Protein AF-A0A2V7UEL7-F1 (afdb_monomer_lite)

Secondary structure (DSSP, 8-state):
-PPPPPPPP--------S-TTPPPPPPPS--HHHH--EEETTEEESSTT--S-SB-STTHHHHHT-HHHHHHHHHHHTT---GGGGS-TT-HHHHHHHHTT-S-HHHHHHHHHHHHHHHHHHHTTTHHHHHHHHHHHHHHHHHTT--

Sequence (147 aa):
PVAPEPRPAAEEAAPAAERADAPPARLPLCTEPWSSLYVLRRGTLPCCYGGSALAPMEGFQEAWNSPRMQELRSELRDGRFHSYCFDSPDCPLVRKAEESGTLSASQKMLLHARRLLARGRRSGFGWPGRAWRRSKALVRSVHARWA

Foldseek 3Di:
DDDDDDDDDDDDDDDPDPPPPDDPQDDFLDCQLVPDWDQDCQEIASHPQFAHHQGHNVCRVCSSPPPVSVVQVVQRSVVHHDLRCLLGLPNVSLVVCVVVVVHDPVSVVSNVVNVVVVVCVVCVVPPVVVVVVVVVVVVVVVVVVVD

Structure (mmCIF, N/CA/C/O backbone):
data_AF-A0A2V7UEL7-F1
#
_entry.id   AF-A0A2V7UEL7-F1
#
loop_
_atom_site.group_PDB
_atom_site.id
_atom_site.type_symbol
_atom_site.label_atom_id
_atom_site.label_alt_id
_atom_site.label_comp_id
_atom_site.label_asym_id
_atom_site.label_entity_id
_atom_site.label_seq_id
_atom_site.pdbx_PDB_ins_code
_atom_site.Cartn_x
_atom_site.Cartn_y
_atom_site.Cartn_z
_atom_site.occupancy
_atom_site.B_iso_or_equiv
_atom_site.auth_seq_id
_atom_site.au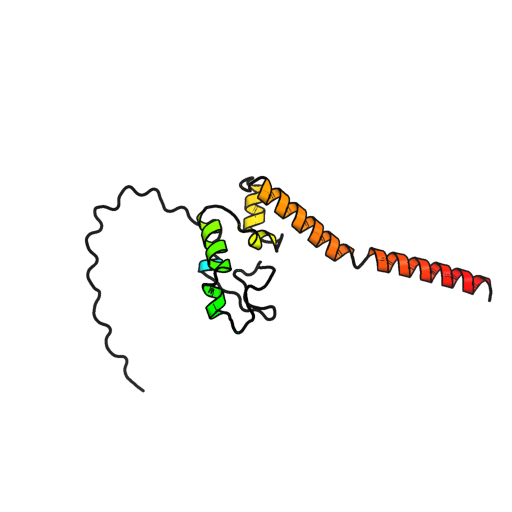th_comp_id
_atom_site.auth_asym_id
_atom_site.auth_atom_id
_atom_site.pdbx_PDB_model_num
ATOM 1 N N . PRO A 1 1 ? -46.057 -10.751 -2.319 1.00 51.09 1 PRO A N 1
ATOM 2 C CA . PRO A 1 1 ? -45.251 -11.131 -3.502 1.00 51.09 1 PRO A CA 1
ATOM 3 C C . PRO A 1 1 ? -45.540 -10.186 -4.676 1.00 51.09 1 PRO A C 1
ATOM 5 O O . PRO A 1 1 ? -46.570 -10.308 -5.328 1.00 51.09 1 PRO A O 1
ATOM 8 N N . VAL A 1 2 ? -44.676 -9.189 -4.869 1.00 50.97 2 VAL A N 1
ATOM 9 C CA . VAL A 1 2 ? -44.781 -8.228 -5.976 1.00 50.97 2 VAL A CA 1
ATOM 10 C C . VAL A 1 2 ? -44.012 -8.808 -7.163 1.00 50.97 2 VAL A C 1
ATOM 12 O O . VAL A 1 2 ? -42.855 -9.198 -7.007 1.00 50.97 2 VAL A O 1
ATOM 15 N N . ALA A 1 3 ? -44.675 -8.937 -8.312 1.00 55.41 3 ALA A N 1
ATOM 16 C CA . ALA A 1 3 ? -44.057 -9.397 -9.551 1.00 55.41 3 ALA A CA 1
ATOM 17 C C . ALA A 1 3 ? -43.014 -8.369 -10.035 1.00 55.41 3 ALA A C 1
ATOM 19 O O . ALA A 1 3 ? -43.275 -7.170 -9.934 1.00 55.41 3 ALA A O 1
ATOM 20 N N . PRO A 1 4 ? -41.845 -8.791 -10.546 1.00 65.88 4 PRO A N 1
ATOM 21 C CA . PRO A 1 4 ? -40.881 -7.856 -11.110 1.00 65.88 4 PRO A CA 1
ATOM 22 C C . PRO A 1 4 ? -41.388 -7.298 -12.447 1.00 65.88 4 PRO A C 1
ATOM 24 O O . PRO A 1 4 ? -41.791 -8.052 -13.333 1.00 65.88 4 PRO A O 1
ATOM 27 N N . GLU A 1 5 ? -41.353 -5.972 -12.583 1.00 61.00 5 GLU A N 1
ATOM 28 C CA . GLU A 1 5 ? -41.669 -5.258 -13.822 1.00 61.00 5 GLU A CA 1
ATOM 29 C C . GLU A 1 5 ? -40.634 -5.555 -14.928 1.00 61.00 5 GLU A C 1
ATOM 31 O O . GLU A 1 5 ? -39.445 -5.746 -14.634 1.00 61.00 5 GLU A O 1
ATOM 36 N N . PRO A 1 6 ? -41.049 -5.602 -16.209 1.00 59.72 6 PRO A N 1
ATOM 37 C CA . PRO A 1 6 ? -40.148 -5.890 -17.316 1.00 59.72 6 PRO A CA 1
ATOM 38 C C . PRO A 1 6 ? -39.180 -4.723 -17.550 1.00 59.72 6 PRO A C 1
ATOM 40 O O . PRO A 1 6 ? -39.580 -3.583 -17.775 1.00 59.72 6 PRO A O 1
ATOM 43 N N . ARG A 1 7 ? -37.878 -5.027 -17.525 1.00 57.75 7 ARG A N 1
ATOM 44 C CA . ARG A 1 7 ? -36.812 -4.092 -17.909 1.00 57.75 7 ARG A CA 1
ATOM 45 C C . ARG A 1 7 ? -36.918 -3.780 -19.410 1.00 57.75 7 ARG A C 1
ATOM 47 O O . ARG A 1 7 ? -37.032 -4.732 -20.185 1.00 57.75 7 ARG A O 1
ATOM 54 N N . PRO A 1 8 ? -36.855 -2.505 -19.838 1.00 48.66 8 PRO A N 1
ATOM 55 C CA . PRO A 1 8 ? -36.871 -2.173 -21.255 1.00 48.66 8 PRO A CA 1
ATOM 56 C C . PRO A 1 8 ? -35.632 -2.743 -21.954 1.00 48.66 8 PRO A C 1
ATOM 58 O O . PRO A 1 8 ? -34.541 -2.819 -21.380 1.00 48.66 8 PRO A O 1
ATOM 61 N N . ALA A 1 9 ? -35.870 -3.207 -23.178 1.00 43.22 9 ALA A N 1
ATOM 62 C CA . ALA A 1 9 ? -34.919 -3.880 -24.041 1.00 43.22 9 ALA A CA 1
ATOM 63 C C . ALA A 1 9 ? -33.685 -3.016 -24.334 1.00 43.22 9 ALA A C 1
ATOM 65 O O . ALA A 1 9 ? -33.750 -1.791 -24.360 1.00 43.22 9 ALA A O 1
ATOM 66 N N . ALA A 1 10 ? -32.574 -3.720 -24.541 1.00 46.88 10 ALA A N 1
ATOM 67 C CA . ALA A 1 10 ? -31.256 -3.208 -24.866 1.00 46.88 10 ALA A CA 1
ATOM 68 C C . ALA A 1 10 ? -31.289 -2.083 -25.910 1.00 46.88 10 ALA A C 1
ATOM 70 O O . ALA A 1 10 ? -31.746 -2.280 -27.033 1.00 46.88 10 ALA A O 1
ATOM 71 N N . GLU A 1 11 ? -30.744 -0.934 -25.526 1.00 46.41 11 GLU A N 1
ATOM 72 C CA . GLU A 1 11 ? -30.410 0.148 -26.440 1.00 46.41 11 GLU A CA 1
ATOM 73 C C . GLU A 1 11 ? -29.207 -0.285 -27.293 1.00 46.41 11 GLU A C 1
ATOM 75 O O . GLU A 1 11 ? -28.178 -0.734 -26.776 1.00 46.41 11 GLU A O 1
ATOM 80 N N . GLU A 1 12 ? -29.395 -0.233 -28.610 1.00 45.22 12 GLU A N 1
ATOM 81 C CA . GLU A 1 12 ? -28.473 -0.674 -29.653 1.00 45.22 12 GLU A CA 1
ATOM 82 C C . GLU A 1 12 ? -27.079 -0.047 -29.524 1.00 45.22 12 GLU A C 1
ATOM 84 O O . GLU A 1 12 ? -26.891 1.170 -29.562 1.00 45.22 12 GLU A O 1
ATOM 89 N N . ALA A 1 13 ? -26.064 -0.906 -29.429 1.00 48.12 13 ALA A N 1
ATOM 90 C CA . ALA A 1 13 ? -24.671 -0.501 -29.512 1.00 48.12 13 ALA A CA 1
ATOM 91 C C . ALA A 1 13 ? -24.323 -0.078 -30.952 1.00 48.12 13 ALA A C 1
ATOM 93 O O . ALA A 1 13 ? -24.289 -0.898 -31.869 1.00 48.12 13 ALA A O 1
ATOM 94 N N . ALA A 1 14 ? -24.021 1.210 -31.124 1.00 43.81 14 ALA A N 1
ATOM 95 C CA . ALA A 1 14 ? -23.431 1.802 -32.325 1.00 43.81 14 ALA A CA 1
ATOM 96 C C . ALA A 1 14 ? -22.134 1.072 -32.778 1.00 43.81 14 ALA A C 1
ATOM 98 O O . ALA A 1 14 ? -21.430 0.482 -31.948 1.00 43.81 14 ALA A O 1
ATOM 99 N N . PRO A 1 15 ? -21.789 1.098 -34.085 1.00 47.19 15 PRO A N 1
ATOM 100 C CA . PRO A 1 15 ? -20.952 0.081 -34.719 1.00 47.19 15 PRO A CA 1
ATOM 101 C C . PRO A 1 15 ? -19.489 0.093 -34.254 1.00 47.19 15 PRO A C 1
ATOM 103 O O . PRO A 1 15 ? -18.838 1.127 -34.115 1.00 47.19 15 PRO A O 1
ATOM 106 N N . ALA A 1 16 ? -18.959 -1.113 -34.055 1.00 51.78 16 ALA A N 1
ATOM 107 C CA . ALA A 1 16 ? -17.647 -1.428 -33.493 1.00 51.78 16 ALA A CA 1
ATOM 108 C C . ALA A 1 16 ? -16.446 -1.242 -34.453 1.00 51.78 16 ALA A C 1
ATOM 110 O O . ALA A 1 16 ? -15.392 -1.829 -34.222 1.00 51.78 16 ALA A O 1
ATOM 111 N N . ALA A 1 17 ? -16.573 -0.456 -35.524 1.00 47.84 17 ALA A N 1
ATOM 112 C CA . ALA A 1 17 ? -15.624 -0.499 -36.643 1.00 47.84 17 ALA A CA 1
ATOM 113 C C . ALA A 1 17 ? -14.431 0.482 -36.565 1.00 47.84 17 ALA A C 1
ATOM 115 O O . ALA A 1 17 ? -13.529 0.375 -37.386 1.00 47.84 17 ALA A O 1
ATOM 116 N N . GLU A 1 18 ? -14.359 1.385 -35.578 1.00 45.94 18 GLU A N 1
ATOM 117 C CA . GLU A 1 18 ? -13.351 2.471 -35.572 1.00 45.94 18 GLU A CA 1
ATOM 118 C C . GLU A 1 18 ? -12.530 2.582 -34.269 1.00 45.94 18 GLU A C 1
ATOM 120 O O . GLU A 1 18 ? -12.049 3.648 -33.902 1.00 45.94 18 GLU A O 1
ATOM 125 N N . ARG A 1 19 ? -12.363 1.479 -33.522 1.00 54.72 19 ARG A N 1
ATOM 126 C CA . ARG A 1 19 ? -11.524 1.436 -32.295 1.00 54.72 19 ARG A CA 1
ATOM 127 C C . ARG A 1 19 ? -10.209 0.667 -32.464 1.00 54.72 19 ARG A C 1
ATOM 129 O O . ARG A 1 19 ? -9.585 0.283 -31.476 1.00 54.72 19 ARG A O 1
ATOM 136 N N . ALA A 1 20 ? -9.792 0.414 -33.697 1.00 56.94 20 ALA A N 1
ATOM 137 C CA . ALA A 1 20 ? -8.642 -0.425 -34.005 1.00 56.94 20 ALA A CA 1
ATOM 138 C C . ALA A 1 20 ? -7.350 0.395 -34.170 1.00 56.94 20 ALA A C 1
ATOM 140 O O . ALA A 1 20 ? -6.786 0.411 -35.253 1.00 56.94 20 ALA A O 1
ATOM 141 N N . ASP A 1 21 ? -6.894 1.075 -33.111 1.00 58.16 21 ASP A N 1
ATOM 142 C CA . ASP A 1 21 ? -5.457 1.405 -32.956 1.00 58.16 21 ASP A CA 1
ATOM 143 C C . ASP A 1 21 ? -5.051 1.819 -31.525 1.00 58.16 21 ASP A C 1
ATOM 145 O O . ASP A 1 21 ? -3.998 2.412 -31.285 1.00 58.16 21 ASP A O 1
ATOM 149 N N . ALA A 1 22 ? -5.891 1.540 -30.520 1.00 62.62 22 ALA A N 1
ATOM 150 C CA . ALA A 1 22 ? -5.487 1.777 -29.141 1.00 62.62 22 ALA A CA 1
ATOM 151 C C . ALA A 1 22 ? -4.507 0.667 -28.718 1.00 62.62 22 ALA A C 1
ATOM 153 O O . ALA A 1 22 ? -4.869 -0.513 -28.806 1.00 62.62 22 ALA A O 1
ATOM 154 N N . PRO A 1 23 ? -3.293 0.996 -28.229 1.00 62.56 23 PRO A N 1
ATOM 155 C CA . PRO A 1 23 ? -2.418 -0.006 -27.639 1.00 62.56 23 PRO A CA 1
ATOM 156 C C . PRO A 1 23 ? -3.179 -0.756 -26.537 1.00 62.56 23 PRO A C 1
ATOM 158 O O . PRO A 1 23 ? -3.995 -0.142 -25.836 1.00 62.56 23 PRO A O 1
ATOM 161 N N . PRO A 1 24 ? -2.941 -2.071 -26.373 1.00 66.06 24 PRO A N 1
ATOM 162 C CA . PRO A 1 24 ? -3.695 -2.881 -25.431 1.00 66.06 24 PRO A CA 1
ATOM 163 C C . PRO A 1 24 ? -3.654 -2.238 -24.047 1.00 66.06 24 PRO A C 1
ATOM 165 O O . PRO A 1 24 ? -2.591 -1.821 -23.572 1.00 66.06 24 PRO A O 1
ATOM 168 N N . ALA A 1 25 ? -4.828 -2.133 -23.419 1.00 69.12 25 ALA A N 1
ATOM 169 C CA . ALA A 1 25 ? -4.958 -1.544 -22.097 1.00 69.12 25 ALA A CA 1
ATOM 170 C C . ALA A 1 25 ? -3.977 -2.238 -21.145 1.00 69.12 25 ALA A C 1
ATOM 172 O O . ALA A 1 25 ? -4.026 -3.457 -20.961 1.00 69.12 25 ALA A O 1
ATOM 173 N N . ARG A 1 26 ? -3.051 -1.466 -20.564 1.00 79.69 26 ARG A N 1
ATOM 174 C CA . ARG A 1 26 ? -2.107 -2.005 -19.584 1.00 79.69 26 ARG A CA 1
ATOM 175 C C . ARG A 1 26 ? -2.911 -2.502 -18.391 1.00 79.69 26 ARG A C 1
ATOM 177 O O . ARG A 1 26 ? -3.629 -1.729 -17.758 1.00 79.69 26 ARG A O 1
ATOM 184 N N . LEU A 1 27 ? -2.797 -3.795 -18.106 1.00 88.62 27 LEU A N 1
ATOM 185 C CA . LEU A 1 27 ? -3.409 -4.373 -16.920 1.00 88.62 27 LEU A CA 1
ATOM 186 C C . LEU A 1 27 ? -2.748 -3.778 -15.667 1.00 88.62 27 LEU A C 1
ATOM 188 O O . LEU A 1 27 ? -1.531 -3.559 -15.668 1.00 88.62 27 LEU A O 1
ATOM 192 N N . PRO A 1 28 ? -3.521 -3.512 -14.600 1.00 93.06 28 PRO A N 1
ATOM 193 C CA . PRO A 1 28 ? -2.958 -3.010 -13.357 1.00 93.06 28 PRO A CA 1
ATOM 194 C C . PRO A 1 28 ? -2.039 -4.061 -12.722 1.00 93.06 28 PRO A C 1
ATOM 196 O O . PRO A 1 28 ? -2.223 -5.265 -12.905 1.00 93.06 28 PRO A O 1
ATOM 199 N N . LEU A 1 29 ? -1.088 -3.614 -11.898 1.00 93.81 29 LEU A N 1
ATOM 200 C CA . LEU A 1 29 ? -0.182 -4.520 -11.171 1.00 93.81 29 LEU A CA 1
ATOM 201 C C . LEU A 1 29 ? -0.910 -5.471 -10.206 1.00 93.81 29 LEU A C 1
ATOM 203 O O . LEU A 1 29 ? -0.392 -6.530 -9.858 1.00 93.81 29 LEU A O 1
ATOM 207 N N . CYS A 1 30 ? -2.081 -5.059 -9.725 1.00 94.25 30 CYS A N 1
ATOM 208 C CA . CYS A 1 30 ? -2.920 -5.788 -8.786 1.00 94.25 30 CYS A CA 1
ATOM 209 C C . CYS A 1 30 ? -4.376 -5.403 -9.038 1.00 94.25 30 CYS A C 1
ATOM 211 O O . CYS A 1 30 ? -4.660 -4.218 -9.165 1.00 94.25 30 CYS A O 1
ATOM 213 N N . THR A 1 31 ? -5.294 -6.366 -9.074 1.00 95.19 31 THR A N 1
ATOM 214 C CA . THR A 1 31 ? -6.733 -6.118 -9.277 1.00 95.19 31 THR A CA 1
ATOM 215 C C . THR A 1 31 ? -7.547 -6.138 -7.984 1.00 95.19 31 THR A C 1
ATOM 217 O O . THR A 1 31 ? -8.699 -5.715 -8.008 1.00 95.19 31 THR A O 1
ATOM 220 N N . GLU A 1 32 ? -6.960 -6.569 -6.859 1.00 95.38 32 GLU A N 1
ATOM 221 C CA . GLU A 1 32 ? -7.662 -6.715 -5.568 1.00 95.38 32 GLU A CA 1
ATOM 222 C C . GLU A 1 32 ? -8.519 -5.502 -5.180 1.00 95.38 32 GLU A C 1
ATOM 224 O O . GLU A 1 32 ? -9.688 -5.690 -4.855 1.00 95.38 32 GLU A O 1
ATOM 229 N N . PRO A 1 33 ? -8.031 -4.251 -5.290 1.00 94.94 33 PRO A N 1
ATOM 230 C CA . PRO A 1 33 ? -8.812 -3.089 -4.869 1.00 94.94 33 PRO A CA 1
ATOM 231 C C . PRO A 1 33 ? -10.058 -2.820 -5.719 1.00 94.94 33 PRO A C 1
ATOM 233 O O . PRO A 1 33 ? -10.873 -1.986 -5.334 1.00 94.94 33 PRO A O 1
ATOM 236 N N . TRP A 1 34 ? -10.192 -3.446 -6.892 1.00 94.88 34 TRP A N 1
ATOM 237 C CA . TRP A 1 34 ? -11.387 -3.363 -7.740 1.00 94.88 34 TRP A CA 1
ATOM 238 C C . TRP A 1 34 ? -12.326 -4.550 -7.549 1.00 94.88 34 TRP A C 1
ATOM 240 O O . TRP A 1 34 ? -13.527 -4.397 -7.750 1.00 94.88 34 TRP A O 1
ATOM 250 N N . SER A 1 35 ? -11.796 -5.722 -7.196 1.00 93.56 35 SER A N 1
ATOM 251 C CA . SER A 1 35 ? -12.586 -6.948 -7.051 1.00 93.56 35 SER A CA 1
ATOM 252 C C . SER A 1 35 ? -13.126 -7.150 -5.640 1.00 93.56 35 SER A C 1
ATOM 254 O O . SER A 1 35 ? -14.179 -7.759 -5.471 1.00 93.56 35 SER A O 1
ATOM 256 N N . SER A 1 36 ? -12.403 -6.661 -4.633 1.00 92.81 36 SER A N 1
ATOM 257 C CA . SER A 1 36 ? -12.573 -7.096 -3.252 1.00 92.81 36 SER A CA 1
ATOM 258 C C . SER A 1 36 ? -12.502 -5.915 -2.284 1.00 92.81 36 SER A C 1
ATOM 260 O O . SER A 1 36 ? -11.638 -5.046 -2.391 1.00 92.81 36 SER A O 1
ATOM 262 N N . LEU A 1 37 ? -13.369 -5.922 -1.270 1.00 94.94 37 LEU A N 1
ATOM 263 C CA . LEU A 1 37 ? -13.246 -5.076 -0.083 1.00 94.94 37 LEU A CA 1
ATOM 264 C C . LEU A 1 37 ? -13.308 -5.964 1.155 1.00 94.94 37 LEU A C 1
ATOM 266 O O . LEU A 1 37 ? -14.274 -6.696 1.355 1.00 94.94 37 LEU A O 1
ATOM 270 N N . TYR A 1 38 ? -12.278 -5.907 1.993 1.00 95.31 38 TYR A N 1
ATOM 271 C CA . TYR A 1 38 ? -12.171 -6.773 3.161 1.00 95.31 38 TYR A CA 1
ATOM 272 C C . TYR A 1 38 ? -12.653 -6.034 4.404 1.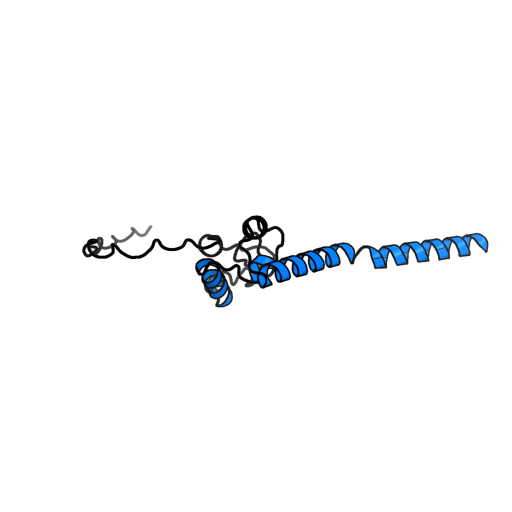00 95.31 38 TYR A C 1
ATOM 274 O O . TYR A 1 38 ? -11.963 -5.149 4.907 1.00 95.31 38 TYR A O 1
ATOM 282 N N . VAL A 1 39 ? -13.813 -6.425 4.926 1.00 96.19 39 VAL A N 1
ATOM 283 C CA . VAL A 1 39 ? -14.364 -5.896 6.181 1.00 96.19 39 VAL A CA 1
ATOM 284 C C . VAL A 1 39 ? -14.000 -6.854 7.313 1.00 96.19 39 VAL A C 1
ATOM 286 O O . VAL A 1 39 ? -14.556 -7.943 7.433 1.00 96.19 39 VAL A O 1
ATOM 289 N N . LEU A 1 40 ? -13.011 -6.476 8.125 1.00 94.44 40 LEU A N 1
ATOM 290 C CA . LEU A 1 40 ? -12.496 -7.288 9.231 1.00 94.44 40 LEU A CA 1
ATOM 291 C C . LEU A 1 40 ? -12.753 -6.590 10.570 1.00 94.44 40 LEU A C 1
ATOM 293 O O . LEU A 1 40 ? -12.965 -5.386 10.613 1.00 94.44 40 LEU A O 1
ATOM 297 N N . ARG A 1 41 ? -12.587 -7.305 11.693 1.00 94.75 41 ARG A N 1
ATOM 298 C CA . ARG A 1 41 ? -12.651 -6.712 13.051 1.00 94.75 41 ARG A CA 1
ATOM 299 C C . ARG A 1 41 ? -11.751 -5.488 13.258 1.00 94.75 41 ARG A C 1
ATOM 301 O O . ARG A 1 41 ? -12.017 -4.676 14.132 1.00 94.75 41 ARG A O 1
ATOM 308 N N . ARG A 1 42 ? -10.663 -5.378 12.491 1.00 93.38 42 ARG A N 1
ATOM 309 C CA . ARG A 1 42 ? -9.730 -4.240 12.540 1.00 93.38 42 ARG A CA 1
ATOM 310 C C . ARG A 1 42 ? -10.127 -3.070 11.631 1.00 93.38 42 ARG A C 1
ATOM 312 O O . ARG A 1 42 ? -9.370 -2.111 11.553 1.00 93.38 42 ARG A O 1
ATOM 319 N N . GLY A 1 43 ? -11.263 -3.165 10.942 1.00 96.12 43 GLY A N 1
ATOM 320 C CA . GLY A 1 43 ? -11.768 -2.195 9.976 1.00 96.12 43 GLY A CA 1
ATOM 321 C C . GLY A 1 43 ? -11.761 -2.709 8.534 1.00 96.12 43 GLY A C 1
ATOM 322 O O . GLY A 1 43 ? -11.516 -3.888 8.260 1.00 96.12 43 GLY A O 1
ATOM 323 N N . THR A 1 44 ? -12.032 -1.787 7.618 1.00 96.94 44 THR A N 1
ATOM 324 C CA . THR A 1 44 ? -12.183 -2.019 6.181 1.00 96.94 44 THR A CA 1
ATOM 325 C C . THR A 1 44 ? -10.855 -1.829 5.446 1.00 96.94 44 THR A C 1
ATOM 327 O O . THR A 1 44 ? -10.171 -0.821 5.628 1.00 96.94 44 THR A O 1
ATOM 330 N N . LEU A 1 45 ? -10.474 -2.793 4.608 1.00 96.38 45 LEU A N 1
ATOM 331 C CA . LEU A 1 45 ? -9.178 -2.868 3.927 1.00 96.38 45 LEU A CA 1
ATOM 332 C C . LEU A 1 45 ? -9.362 -3.084 2.415 1.00 96.38 45 LEU A C 1
ATOM 334 O O . LEU A 1 45 ? -10.261 -3.825 2.016 1.00 96.38 45 LEU A O 1
ATOM 338 N N . PRO A 1 46 ? -8.475 -2.529 1.570 1.00 95.69 46 PRO A N 1
ATOM 339 C CA . PRO A 1 46 ? -8.550 -2.665 0.115 1.00 95.69 46 PRO A CA 1
ATOM 340 C C . PRO A 1 46 ? -8.057 -4.025 -0.397 1.00 95.69 46 PRO A C 1
ATOM 342 O O . PRO A 1 46 ? -8.244 -4.344 -1.562 1.00 95.69 46 PRO A O 1
ATOM 345 N N . CYS A 1 47 ? -7.367 -4.804 0.441 1.00 94.12 47 CYS A N 1
ATOM 346 C CA . CYS A 1 47 ? -6.917 -6.158 0.131 1.00 94.12 47 CYS A CA 1
ATOM 347 C C . CYS A 1 47 ? -6.628 -6.943 1.422 1.00 94.12 47 CYS A C 1
ATOM 349 O O . CYS A 1 47 ? -6.459 -6.358 2.497 1.00 94.12 47 CYS A O 1
ATOM 351 N N . CYS A 1 48 ? -6.504 -8.268 1.321 1.00 90.69 48 CYS A N 1
ATOM 352 C CA . CYS A 1 48 ? -6.212 -9.148 2.459 1.00 90.69 48 CYS A CA 1
ATOM 353 C C . CYS A 1 48 ? -4.838 -8.891 3.107 1.00 90.69 48 CYS A C 1
ATOM 355 O O . CYS A 1 48 ? -4.674 -9.097 4.312 1.00 90.69 48 CYS A O 1
ATOM 357 N N . TYR A 1 49 ? -3.876 -8.384 2.332 1.00 92.25 49 TYR A N 1
ATOM 358 C CA . TYR A 1 49 ? -2.549 -7.976 2.801 1.00 92.25 49 TYR A CA 1
ATOM 359 C C . TYR A 1 49 ? -2.504 -6.525 3.300 1.00 92.25 49 TYR A C 1
ATOM 361 O O . TYR A 1 49 ? -1.429 -6.021 3.613 1.00 92.25 49 TYR A O 1
ATOM 369 N N . GLY A 1 50 ? -3.642 -5.833 3.374 1.00 87.50 50 GLY A N 1
ATOM 370 C CA . GLY A 1 50 ? -3.692 -4.460 3.852 1.00 87.50 50 GLY A CA 1
ATOM 371 C C . GLY A 1 50 ? -3.250 -4.335 5.310 1.00 87.50 50 GLY A C 1
ATOM 372 O O . GLY A 1 50 ? -3.651 -5.133 6.165 1.00 87.50 50 GLY A O 1
ATOM 373 N N . GLY A 1 51 ? -2.424 -3.324 5.588 1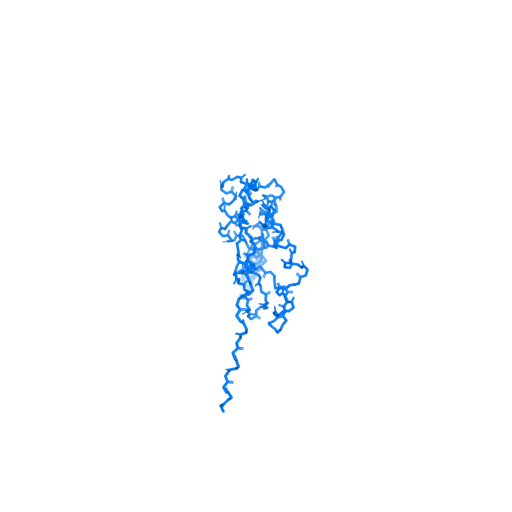.00 87.81 51 GLY A N 1
ATOM 374 C CA . GLY A 1 51 ? -1.968 -3.008 6.937 1.00 87.81 51 GLY A CA 1
ATOM 375 C C . GLY A 1 51 ? -3.011 -2.215 7.718 1.00 87.81 51 GLY A C 1
ATOM 376 O O . GLY A 1 51 ? -3.817 -2.781 8.456 1.00 87.81 51 GLY A O 1
ATOM 377 N N . SER A 1 52 ? -2.971 -0.889 7.577 1.00 90.94 52 SER A N 1
ATOM 378 C CA . SER A 1 52 ? -3.897 0.022 8.265 1.00 90.94 52 SER A CA 1
ATOM 379 C C . SER A 1 52 ? -5.296 -0.014 7.643 1.00 90.94 52 SER A C 1
ATOM 381 O O . SER A 1 52 ? -5.429 -0.044 6.422 1.00 90.94 52 SER A O 1
ATOM 383 N N . ALA A 1 53 ? -6.352 0.000 8.456 1.00 94.75 53 ALA A N 1
ATOM 384 C CA . ALA A 1 53 ? -7.710 0.123 7.931 1.00 94.75 53 ALA A CA 1
ATOM 385 C C . ALA A 1 53 ? -7.921 1.486 7.254 1.00 94.75 53 ALA A C 1
ATOM 387 O O . ALA A 1 53 ? -7.387 2.502 7.702 1.00 94.75 53 ALA A O 1
ATOM 388 N N . LEU A 1 54 ? -8.687 1.493 6.164 1.00 95.06 54 LEU A N 1
ATOM 389 C CA . LEU A 1 54 ? -9.125 2.713 5.482 1.00 95.06 54 LEU A CA 1
ATOM 390 C C . LEU A 1 54 ? -10.286 3.380 6.224 1.00 95.06 54 LEU A C 1
ATOM 392 O O . LEU A 1 54 ? -10.389 4.601 6.212 1.00 95.06 54 LEU A O 1
ATOM 396 N N . ALA A 1 55 ? -11.135 2.575 6.863 1.00 96.31 55 ALA A N 1
ATOM 397 C CA . ALA A 1 55 ? -12.325 2.998 7.595 1.00 96.31 55 ALA A CA 1
ATOM 398 C C . ALA A 1 55 ? -12.686 1.961 8.680 1.00 96.31 55 ALA A C 1
ATOM 400 O O . ALA A 1 55 ? -12.188 0.829 8.620 1.00 96.31 55 ALA A O 1
ATOM 401 N N . PRO A 1 56 ? -13.554 2.295 9.654 1.00 96.62 56 PRO A N 1
ATOM 402 C CA . PRO A 1 56 ? -14.212 1.298 10.506 1.00 96.62 56 PRO A CA 1
ATOM 403 C C . PRO A 1 56 ? -15.056 0.302 9.685 1.00 96.62 56 PRO A C 1
ATOM 405 O O . PRO A 1 56 ? -15.190 0.436 8.465 1.00 96.62 56 PRO A O 1
ATOM 408 N N . MET A 1 57 ? -15.591 -0.730 10.343 1.00 96.69 57 MET A N 1
ATOM 409 C CA . MET A 1 57 ? -16.356 -1.792 9.675 1.00 96.69 57 MET A CA 1
ATOM 410 C C . MET A 1 57 ? -17.629 -1.258 9.015 1.00 96.69 57 MET A C 1
ATOM 412 O O . MET A 1 57 ? -17.980 -1.676 7.918 1.00 96.69 57 MET A O 1
ATOM 416 N N . GLU A 1 58 ? -18.289 -0.319 9.682 1.00 96.31 58 GLU A N 1
ATOM 417 C CA . GLU A 1 58 ? -19.565 0.260 9.274 1.00 96.31 58 GLU A CA 1
ATOM 418 C C . GLU A 1 58 ? -19.398 1.234 8.103 1.00 96.31 58 GLU A C 1
ATOM 420 O O . GLU A 1 58 ? -20.320 1.399 7.319 1.00 96.31 58 GLU A O 1
ATOM 425 N N . GLY A 1 59 ? -18.211 1.833 7.948 1.00 94.94 59 GLY A N 1
ATOM 426 C CA . GLY A 1 59 ? -17.906 2.814 6.899 1.00 94.94 59 GLY A CA 1
ATOM 427 C C . GLY A 1 59 ? -17.407 2.197 5.590 1.00 94.94 59 GLY A C 1
ATOM 428 O O . GLY A 1 59 ? -16.555 2.780 4.913 1.00 94.94 59 GLY A O 1
ATOM 429 N N . PHE A 1 60 ? -17.810 0.962 5.274 1.00 95.06 60 PHE A N 1
ATOM 430 C CA . PHE A 1 60 ? -17.252 0.232 4.134 1.00 95.06 60 PHE A CA 1
ATOM 431 C C . PHE A 1 60 ? -17.721 0.798 2.786 1.00 95.06 60 PHE A C 1
ATOM 433 O O . PHE A 1 60 ? -16.937 0.802 1.833 1.00 95.06 60 PHE A O 1
ATOM 440 N N . GLN A 1 61 ? -18.959 1.305 2.694 1.00 95.06 61 GLN A N 1
ATOM 441 C CA . GLN A 1 61 ? -19.468 1.914 1.461 1.00 95.06 61 GLN A CA 1
ATOM 442 C C . GLN A 1 61 ? -18.677 3.175 1.104 1.00 95.06 61 GLN A C 1
ATOM 444 O O . GLN A 1 61 ? -18.245 3.340 -0.038 1.00 95.06 61 GLN A O 1
ATOM 449 N N . GLU A 1 62 ? -18.418 4.034 2.086 1.00 94.88 62 GLU A N 1
ATOM 450 C CA . GLU A 1 62 ? -17.631 5.252 1.912 1.00 94.88 62 GLU A CA 1
ATOM 451 C C . GLU A 1 62 ? -16.166 4.911 1.623 1.00 94.88 62 GLU A C 1
ATOM 453 O O . GLU A 1 62 ? -15.526 5.537 0.774 1.00 94.88 62 GLU A O 1
ATOM 458 N N . ALA A 1 63 ? -15.630 3.870 2.272 1.00 95.44 63 ALA A N 1
ATOM 459 C CA . ALA A 1 63 ? -14.268 3.405 2.033 1.00 95.44 63 ALA A CA 1
ATOM 460 C C . ALA A 1 63 ? -14.044 2.948 0.584 1.00 95.44 63 ALA A C 1
ATOM 462 O O . ALA A 1 63 ? -12.969 3.211 0.032 1.00 95.44 63 ALA A O 1
ATOM 463 N N . TRP A 1 64 ? -15.043 2.306 -0.038 1.00 94.94 64 TRP A N 1
ATOM 464 C CA . TRP A 1 64 ? -14.949 1.731 -1.386 1.00 94.94 64 TRP A CA 1
ATOM 465 C C . TRP A 1 64 ? -14.564 2.745 -2.464 1.00 94.94 64 TRP A C 1
ATOM 467 O O . TRP A 1 64 ? -13.847 2.399 -3.402 1.00 94.94 64 TRP A O 1
ATOM 477 N N . ASN A 1 65 ? -15.014 3.993 -2.330 1.00 95.62 65 ASN A N 1
ATOM 478 C CA . ASN A 1 65 ? -14.678 5.089 -3.242 1.00 95.62 65 ASN A CA 1
ATOM 479 C C . ASN A 1 65 ? -14.013 6.263 -2.520 1.00 95.62 65 ASN A C 1
ATOM 481 O O . ASN A 1 65 ? -14.0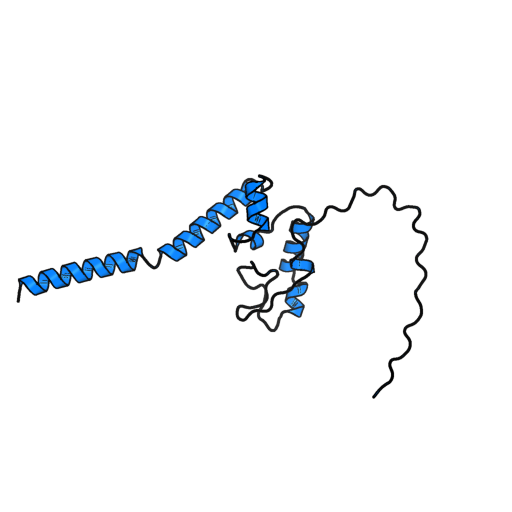13 7.383 -3.025 1.00 95.62 65 ASN A O 1
ATOM 485 N N . SER A 1 66 ? -13.405 6.013 -1.361 1.00 96.12 66 SER A N 1
ATOM 486 C CA . SER A 1 66 ? -12.635 7.026 -0.641 1.00 96.12 66 SER A CA 1
ATOM 487 C C . SER A 1 66 ? -11.460 7.552 -1.484 1.00 96.12 66 SER A C 1
ATOM 489 O O . SER A 1 66 ? -10.914 6.802 -2.303 1.00 96.12 66 SER A O 1
ATOM 491 N N . PRO A 1 67 ? -10.993 8.797 -1.263 1.00 97.31 67 PRO A N 1
ATOM 492 C CA . PRO A 1 67 ? -9.856 9.359 -1.999 1.00 97.31 67 PRO A CA 1
ATOM 493 C C . PRO A 1 67 ? -8.613 8.461 -1.959 1.00 97.31 67 PRO A C 1
ATOM 495 O O . PRO A 1 67 ? -7.979 8.220 -2.981 1.00 97.31 67 PRO A O 1
ATOM 498 N N . ARG A 1 68 ? -8.330 7.861 -0.796 1.00 95.12 68 ARG A N 1
ATOM 499 C CA . ARG A 1 68 ? -7.204 6.935 -0.612 1.00 95.12 68 ARG A CA 1
ATOM 500 C C . ARG A 1 68 ? -7.352 5.645 -1.427 1.00 95.12 68 ARG A C 1
ATOM 502 O O . ARG A 1 68 ? -6.360 5.119 -1.921 1.00 95.12 68 ARG A O 1
ATOM 509 N N . MET A 1 69 ? -8.573 5.124 -1.580 1.00 96.62 69 MET A N 1
ATOM 510 C CA . MET A 1 69 ? -8.835 3.971 -2.449 1.00 96.62 69 MET A CA 1
ATOM 511 C C . MET A 1 69 ? -8.649 4.336 -3.928 1.00 96.62 69 MET A C 1
ATOM 513 O O . MET A 1 69 ? -8.074 3.558 -4.689 1.00 96.62 69 MET A O 1
ATOM 517 N N . GLN A 1 70 ? -9.112 5.520 -4.336 1.00 97.19 70 GLN A N 1
ATOM 518 C CA . GLN A 1 70 ? -8.961 6.009 -5.709 1.00 97.19 70 GLN A CA 1
ATOM 519 C C . GLN A 1 70 ? -7.489 6.241 -6.076 1.00 97.19 70 GLN A C 1
ATOM 521 O O . GLN A 1 70 ? -7.063 5.854 -7.164 1.00 97.19 70 GLN A O 1
ATOM 526 N N . GLU A 1 71 ? -6.700 6.809 -5.164 1.00 97.06 71 GLU A N 1
ATOM 527 C CA . GLU A 1 71 ? -5.253 6.991 -5.320 1.00 97.06 71 GLU A CA 1
ATOM 528 C C . GLU A 1 71 ? -4.540 5.642 -5.468 1.00 97.06 71 GLU A C 1
ATOM 530 O O . GLU A 1 71 ? -3.797 5.425 -6.426 1.00 97.06 71 GLU A O 1
ATOM 535 N N . LEU A 1 72 ? -4.856 4.687 -4.588 1.00 96.00 72 LEU A N 1
ATOM 536 C CA . LEU A 1 72 ? -4.299 3.339 -4.634 1.00 96.00 72 LEU A CA 1
ATOM 537 C C . LEU A 1 72 ? -4.598 2.639 -5.970 1.00 96.00 72 LEU A C 1
ATOM 539 O O . LEU A 1 72 ? -3.701 2.052 -6.575 1.00 96.00 72 LEU A O 1
ATOM 543 N N . ARG A 1 73 ? -5.843 2.721 -6.452 1.00 96.75 73 ARG A N 1
ATOM 544 C CA . ARG A 1 73 ? -6.249 2.190 -7.763 1.00 96.75 73 ARG A CA 1
ATOM 545 C C . ARG A 1 73 ? -5.525 2.901 -8.911 1.00 96.75 73 ARG A C 1
ATOM 547 O O . ARG A 1 73 ? -5.071 2.249 -9.848 1.00 96.75 73 ARG A O 1
ATOM 554 N N . SER A 1 74 ? -5.381 4.221 -8.837 1.00 96.38 74 SER A N 1
ATOM 555 C CA . SER A 1 74 ? -4.711 5.007 -9.878 1.00 96.38 74 SER A CA 1
ATOM 556 C C . SER A 1 74 ? -3.238 4.629 -10.005 1.00 96.38 74 SER A C 1
ATOM 558 O O . SER A 1 74 ? -2.783 4.336 -11.106 1.00 96.38 74 SER A O 1
ATOM 560 N N . GLU A 1 75 ? -2.509 4.519 -8.893 1.00 95.69 75 GLU A N 1
ATOM 561 C CA . GLU A 1 75 ? -1.106 4.100 -8.938 1.00 95.69 75 GLU A CA 1
ATOM 562 C C . GLU A 1 75 ? -0.931 2.687 -9.504 1.00 95.69 75 GLU A C 1
ATOM 564 O O . GLU A 1 75 ? -0.072 2.471 -10.362 1.00 95.69 75 GLU A O 1
ATOM 569 N N . LEU A 1 76 ? -1.772 1.735 -9.083 1.00 95.56 76 LEU A N 1
ATOM 570 C CA . LEU A 1 76 ? -1.696 0.352 -9.561 1.00 95.56 76 LEU A CA 1
ATOM 571 C C . LEU A 1 76 ? -1.992 0.230 -11.056 1.00 95.56 76 LEU A C 1
ATOM 573 O O . LEU A 1 76 ? -1.355 -0.580 -11.734 1.00 95.56 76 LEU A O 1
ATOM 577 N N . ARG A 1 77 ? -2.936 1.031 -11.564 1.00 95.69 77 ARG A N 1
ATOM 578 C CA . ARG A 1 77 ? -3.214 1.166 -12.999 1.00 95.69 77 ARG A CA 1
ATOM 579 C C . ARG A 1 77 ? -2.008 1.741 -13.739 1.00 95.69 77 ARG A C 1
ATOM 581 O O . ARG A 1 77 ? -1.664 1.259 -14.812 1.00 95.69 77 ARG A O 1
ATOM 588 N N . ASP A 1 78 ? -1.339 2.724 -13.147 1.00 93.56 78 ASP A N 1
ATOM 589 C CA . ASP A 1 78 ? -0.187 3.404 -13.742 1.00 93.56 78 ASP A CA 1
ATOM 590 C C . ASP A 1 78 ? 1.116 2.577 -13.651 1.00 93.56 78 ASP A C 1
ATOM 592 O O . ASP A 1 78 ? 2.188 3.048 -14.034 1.00 93.56 78 ASP A O 1
ATOM 596 N N . GLY A 1 79 ? 1.051 1.335 -13.158 1.00 92.75 79 GLY A N 1
ATOM 597 C CA . GLY A 1 79 ? 2.214 0.456 -13.057 1.00 92.75 79 GLY A CA 1
ATOM 598 C C . GLY A 1 79 ? 3.096 0.740 -11.840 1.00 92.75 79 GLY A C 1
ATOM 599 O O . GLY A 1 79 ? 4.271 0.373 -11.843 1.00 92.75 79 GLY A O 1
ATOM 600 N N . ARG A 1 80 ? 2.564 1.393 -10.798 1.00 93.38 80 ARG A N 1
ATOM 601 C CA . ARG A 1 80 ? 3.281 1.685 -9.550 1.00 93.38 80 ARG A CA 1
ATOM 602 C C . ARG A 1 80 ? 2.546 1.105 -8.343 1.00 93.38 80 ARG A C 1
ATOM 604 O O . ARG A 1 80 ? 1.330 1.171 -8.230 1.00 93.38 80 ARG A O 1
ATOM 611 N N . PHE A 1 81 ? 3.287 0.528 -7.402 1.00 95.06 81 PHE A N 1
ATOM 612 C CA . PHE A 1 81 ? 2.722 0.173 -6.105 1.00 95.06 81 PHE A CA 1
ATOM 613 C C . PHE A 1 81 ? 2.585 1.415 -5.230 1.00 95.06 81 PHE A C 1
ATOM 615 O O . PHE A 1 81 ? 3.591 2.069 -4.937 1.00 95.06 81 PHE A O 1
ATOM 622 N N . HIS A 1 82 ? 1.363 1.646 -4.754 1.00 95.25 82 HIS A N 1
ATOM 623 C CA . HIS A 1 82 ? 1.059 2.643 -3.737 1.00 95.25 82 HIS A CA 1
ATOM 624 C C . HIS A 1 82 ? 1.762 2.318 -2.414 1.00 95.25 82 HIS A C 1
ATOM 626 O O . HIS A 1 82 ? 1.966 1.152 -2.069 1.00 95.25 82 HIS A O 1
ATOM 632 N N . SER A 1 83 ? 2.092 3.348 -1.628 1.00 93.31 83 SER A N 1
ATOM 633 C CA . SER A 1 83 ? 2.778 3.214 -0.329 1.00 93.31 83 SER A CA 1
ATOM 634 C C . SER A 1 83 ? 2.113 2.190 0.608 1.00 93.31 83 SER A C 1
ATOM 636 O O . SER A 1 83 ? 2.793 1.437 1.306 1.00 93.31 83 SER A O 1
ATOM 638 N N . TYR A 1 84 ? 0.782 2.102 0.550 1.00 93.88 84 TYR A N 1
ATOM 639 C CA . TYR A 1 84 ? -0.039 1.135 1.282 1.00 93.88 84 TYR A CA 1
ATOM 640 C C . TYR A 1 84 ? 0.329 -0.328 0.997 1.00 93.88 84 TYR A C 1
ATOM 642 O O . TYR A 1 84 ? 0.284 -1.163 1.896 1.00 93.88 84 TYR A O 1
ATOM 650 N N . CYS A 1 85 ? 0.734 -0.655 -0.234 1.00 93.94 85 CYS A N 1
ATOM 651 C CA . CYS A 1 85 ? 1.133 -2.012 -0.613 1.00 93.94 85 CYS A CA 1
ATOM 652 C C . CYS A 1 85 ? 2.362 -2.503 0.171 1.00 93.94 85 CYS A C 1
ATOM 654 O O . CYS A 1 85 ? 2.563 -3.708 0.291 1.00 93.94 85 CYS A O 1
ATOM 656 N N . PHE A 1 86 ? 3.158 -1.582 0.724 1.00 92.50 86 PHE A N 1
ATOM 657 C CA . PHE A 1 86 ? 4.358 -1.875 1.510 1.00 92.50 86 PHE A CA 1
ATOM 658 C C . PHE A 1 86 ? 4.100 -1.931 3.023 1.00 92.50 86 PHE A C 1
ATOM 660 O O . PHE A 1 86 ? 5.031 -2.189 3.789 1.00 92.50 86 PHE A O 1
ATOM 667 N N . ASP A 1 87 ? 2.860 -1.706 3.478 1.00 89.00 87 ASP A N 1
ATOM 668 C CA . ASP A 1 87 ? 2.507 -1.859 4.895 1.00 89.00 87 ASP A CA 1
ATOM 669 C C . ASP A 1 87 ? 2.612 -3.326 5.349 1.00 89.00 87 ASP A C 1
ATOM 671 O O . ASP A 1 87 ? 2.934 -3.585 6.511 1.00 89.00 87 ASP A O 1
ATOM 675 N N . SER A 1 88 ? 2.396 -4.278 4.433 1.00 83.50 88 SER A N 1
ATOM 676 C CA . SER A 1 88 ? 2.619 -5.705 4.663 1.00 83.50 88 SER A CA 1
ATOM 677 C C . SER A 1 88 ? 3.760 -6.228 3.786 1.00 83.50 88 SER A C 1
ATOM 679 O O . SER A 1 88 ? 3.612 -6.301 2.563 1.00 83.50 88 SER A O 1
ATOM 681 N N . PRO A 1 89 ? 4.899 -6.639 4.375 1.00 75.81 89 PRO A N 1
ATOM 682 C CA . PRO A 1 89 ? 6.024 -7.179 3.615 1.00 75.81 89 PRO A CA 1
ATOM 683 C C . PRO A 1 89 ? 5.745 -8.568 3.014 1.00 75.81 89 PRO A C 1
ATOM 685 O O . PRO A 1 89 ? 6.582 -9.061 2.258 1.00 75.81 89 PRO A O 1
ATOM 688 N N . ASP A 1 90 ? 4.601 -9.180 3.345 1.00 85.06 90 ASP A N 1
ATOM 689 C CA . ASP A 1 90 ? 4.201 -10.526 2.920 1.00 85.06 90 ASP A CA 1
ATOM 690 C C . ASP A 1 90 ? 3.327 -10.525 1.651 1.00 85.06 90 ASP A C 1
ATOM 692 O O . ASP A 1 90 ? 2.915 -11.587 1.185 1.00 85.06 90 ASP A O 1
ATOM 696 N N . CYS A 1 91 ? 3.041 -9.352 1.070 1.00 92.81 91 CYS A N 1
ATOM 697 C CA . CYS A 1 91 ? 2.280 -9.250 -0.174 1.00 92.81 91 CYS A CA 1
ATOM 698 C C . CYS A 1 91 ? 3.011 -9.981 -1.326 1.00 92.81 91 CYS A C 1
ATOM 700 O O . CYS A 1 91 ? 4.117 -9.574 -1.706 1.00 92.81 91 CYS A O 1
ATOM 702 N N . PRO A 1 92 ? 2.409 -11.022 -1.937 1.00 93.94 92 PRO A N 1
ATOM 703 C CA . PRO A 1 92 ? 3.076 -11.840 -2.948 1.00 93.94 92 PRO A CA 1
ATOM 704 C C . PRO A 1 92 ? 3.380 -11.061 -4.233 1.00 93.94 92 PRO A C 1
ATOM 706 O O . PRO A 1 92 ? 4.388 -11.331 -4.882 1.00 93.94 92 PRO A O 1
ATOM 709 N N . LEU A 1 93 ? 2.554 -10.068 -4.580 1.00 94.44 93 LEU A N 1
ATOM 710 C CA . LEU A 1 93 ? 2.757 -9.234 -5.768 1.00 94.44 93 LEU A CA 1
ATOM 711 C C . LEU A 1 93 ? 3.959 -8.301 -5.611 1.00 94.44 93 LEU A C 1
ATOM 713 O O . LEU A 1 93 ? 4.780 -8.199 -6.519 1.00 94.44 93 LEU A O 1
ATOM 717 N N . VAL A 1 94 ? 4.103 -7.674 -4.440 1.00 94.12 94 VAL A N 1
ATOM 718 C CA . VAL A 1 94 ? 5.255 -6.813 -4.137 1.00 94.12 94 VAL A CA 1
ATOM 719 C C . VAL A 1 94 ? 6.539 -7.639 -4.081 1.00 94.12 94 VAL A C 1
ATOM 721 O O . VAL A 1 94 ? 7.554 -7.216 -4.628 1.00 94.12 94 VAL A O 1
ATOM 724 N N . ARG A 1 95 ? 6.495 -8.840 -3.484 1.00 92.69 95 ARG A N 1
ATOM 725 C CA . ARG A 1 95 ? 7.642 -9.759 -3.456 1.00 92.69 95 ARG A CA 1
ATOM 726 C C . ARG A 1 95 ? 8.075 -10.168 -4.865 1.00 92.69 95 ARG A C 1
ATOM 728 O O . ARG A 1 95 ? 9.248 -10.048 -5.193 1.00 92.69 95 ARG A O 1
ATOM 735 N N . LYS A 1 96 ? 7.127 -10.575 -5.713 1.00 94.25 96 LYS A N 1
ATOM 736 C CA . LYS A 1 96 ? 7.420 -10.929 -7.107 1.00 94.25 96 LYS A CA 1
ATOM 737 C C . LYS A 1 96 ? 8.017 -9.747 -7.878 1.00 94.25 96 LYS A C 1
ATOM 739 O O . LYS A 1 96 ? 8.948 -9.943 -8.647 1.00 94.25 96 LYS A O 1
ATOM 744 N N 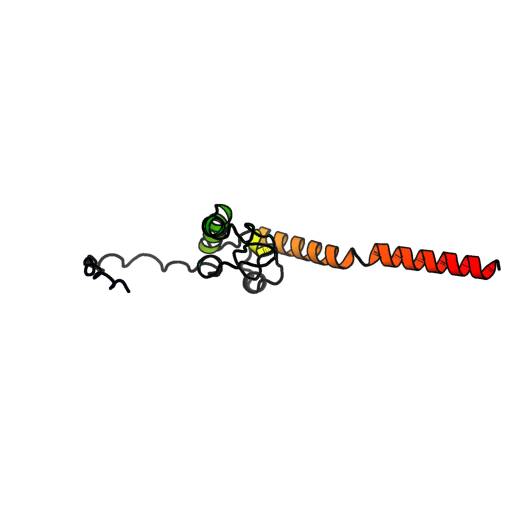. ALA A 1 97 ? 7.516 -8.531 -7.653 1.00 93.12 97 ALA A N 1
ATOM 745 C CA . ALA A 1 97 ? 8.047 -7.324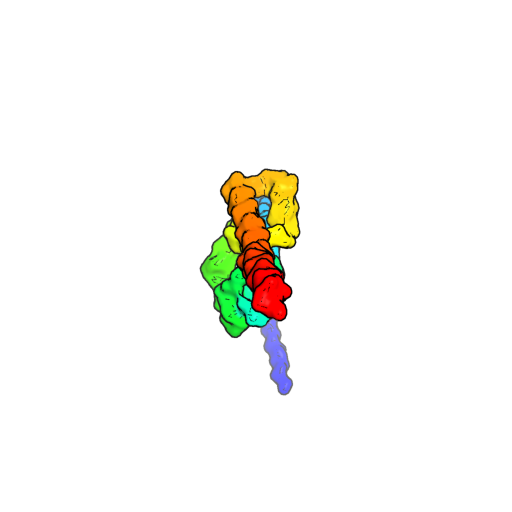 -8.284 1.00 93.12 97 ALA A CA 1
ATOM 746 C C . ALA A 1 97 ? 9.471 -6.968 -7.816 1.00 93.12 97 ALA A C 1
ATOM 748 O O . ALA A 1 97 ? 10.293 -6.484 -8.598 1.00 93.12 97 ALA A O 1
ATOM 749 N N . GLU A 1 98 ? 9.779 -7.207 -6.539 1.00 93.38 98 GLU A N 1
ATOM 750 C CA . GLU A 1 98 ? 11.135 -7.080 -6.002 1.00 93.38 98 GLU A CA 1
ATOM 751 C C . GLU A 1 98 ? 12.084 -8.083 -6.673 1.00 93.38 98 GLU A C 1
ATOM 753 O O . GLU A 1 98 ? 13.137 -7.679 -7.164 1.00 93.38 98 GLU A O 1
ATOM 758 N N . GLU A 1 99 ? 11.677 -9.354 -6.753 1.00 93.19 99 GLU A N 1
ATOM 759 C CA . GLU A 1 99 ? 12.439 -10.449 -7.373 1.00 93.19 99 GLU A CA 1
ATOM 760 C C . GLU A 1 99 ? 12.680 -10.216 -8.870 1.00 93.19 99 GLU A C 1
ATOM 762 O O . GLU A 1 99 ? 13.792 -10.414 -9.354 1.00 93.19 99 GLU A O 1
ATOM 767 N N . SER A 1 100 ? 11.673 -9.733 -9.605 1.00 93.25 100 SER A N 1
ATOM 768 C CA . SER A 1 100 ? 11.809 -9.391 -11.026 1.00 93.25 100 SER A CA 1
ATOM 769 C C . SER A 1 100 ? 12.536 -8.066 -11.272 1.00 93.25 100 SER A C 1
ATOM 771 O O . SER A 1 100 ? 12.703 -7.665 -12.421 1.00 93.25 100 SER A O 1
ATOM 773 N N . GLY A 1 101 ? 12.918 -7.340 -10.216 1.00 91.06 101 GLY A N 1
ATOM 774 C CA . GLY A 1 101 ? 13.612 -6.059 -10.322 1.00 91.06 101 GLY A CA 1
ATOM 775 C C . GLY A 1 101 ? 12.766 -4.908 -10.876 1.00 91.06 101 GLY A C 1
ATOM 776 O O . GLY A 1 101 ? 13.336 -3.876 -11.221 1.00 91.06 101 GLY A O 1
ATOM 777 N N . THR A 1 102 ? 11.437 -5.045 -10.924 1.00 91.06 102 THR A N 1
ATOM 778 C CA . THR A 1 102 ? 10.513 -4.059 -11.521 1.00 91.06 102 THR A CA 1
ATOM 779 C C . THR A 1 102 ? 10.177 -2.901 -10.582 1.00 91.06 102 THR A C 1
ATOM 781 O O . THR A 1 102 ? 9.649 -1.883 -11.023 1.00 91.06 102 THR A O 1
ATOM 784 N N . LEU A 1 103 ? 10.502 -3.024 -9.291 1.00 91.75 103 LEU A N 1
ATOM 785 C CA . LEU A 1 103 ? 10.359 -1.935 -8.324 1.00 91.75 103 LEU A CA 1
ATOM 786 C C . LEU A 1 103 ? 11.359 -0.803 -8.583 1.00 91.75 103 LEU A C 1
ATOM 788 O O . LEU A 1 103 ? 12.553 -1.039 -8.798 1.00 91.75 103 LEU A O 1
ATOM 792 N N . SER A 1 104 ? 10.889 0.436 -8.441 1.00 92.31 104 SER A N 1
ATOM 793 C CA . SER A 1 104 ? 11.761 1.611 -8.445 1.00 92.31 104 SER A CA 1
ATOM 794 C C . SER A 1 104 ? 12.722 1.608 -7.245 1.00 92.31 104 SER A C 1
ATOM 796 O O . SER A 1 104 ? 12.490 0.945 -6.229 1.00 92.31 104 SER A O 1
ATOM 798 N N . ALA A 1 105 ? 13.803 2.392 -7.320 1.00 92.69 105 ALA A N 1
ATOM 799 C CA . ALA A 1 105 ? 14.755 2.526 -6.213 1.00 92.69 105 ALA A CA 1
ATOM 800 C C . ALA A 1 105 ? 14.083 3.019 -4.915 1.00 92.69 105 ALA A C 1
ATOM 802 O O . ALA A 1 105 ? 14.361 2.499 -3.832 1.00 92.69 105 ALA A O 1
ATOM 803 N N . SER A 1 106 ? 13.145 3.966 -5.023 1.00 92.69 106 SER A N 1
ATOM 804 C CA . SER A 1 106 ? 12.391 4.480 -3.876 1.00 92.69 106 SER A CA 1
ATOM 805 C C . SER A 1 106 ? 11.467 3.422 -3.265 1.00 92.69 106 SER A C 1
ATOM 807 O O . SER A 1 106 ? 11.405 3.299 -2.042 1.00 92.69 106 SER A O 1
ATOM 809 N N . GLN A 1 107 ? 10.808 2.605 -4.091 1.00 93.38 107 GLN A N 1
ATOM 810 C CA . GLN A 1 107 ? 9.955 1.505 -3.630 1.00 93.38 107 GLN A CA 1
ATOM 811 C C . GLN A 1 107 ? 10.761 0.404 -2.933 1.00 93.38 107 GLN A C 1
ATOM 813 O O . GLN A 1 107 ? 10.351 -0.078 -1.877 1.00 93.38 107 GLN A O 1
ATOM 818 N N . LYS A 1 108 ? 11.938 0.051 -3.467 1.00 93.75 108 LYS A N 1
ATOM 819 C CA . LYS A 1 108 ? 12.865 -0.891 -2.815 1.00 93.75 108 LYS A CA 1
ATOM 820 C C . LYS A 1 108 ? 13.299 -0.372 -1.446 1.00 93.75 108 LYS A C 1
ATOM 822 O O . LYS A 1 108 ? 13.209 -1.090 -0.451 1.00 93.75 108 LYS A O 1
ATOM 827 N N . MET A 1 109 ? 13.706 0.895 -1.371 1.00 93.00 109 MET A N 1
ATOM 828 C CA . MET A 1 109 ? 14.100 1.522 -0.109 1.00 93.00 109 MET A CA 1
ATOM 829 C C . MET A 1 109 ? 12.955 1.513 0.916 1.00 93.00 109 MET A C 1
ATOM 831 O O . MET A 1 109 ? 13.169 1.124 2.066 1.00 93.00 109 MET A O 1
ATOM 835 N N . LEU A 1 110 ? 11.733 1.866 0.499 1.00 92.06 110 LEU A N 1
ATOM 836 C CA . LEU A 1 110 ? 10.547 1.823 1.357 1.00 92.06 110 LEU A CA 1
ATOM 837 C C . LEU A 1 110 ? 10.273 0.402 1.876 1.00 92.06 110 LEU A C 1
ATOM 839 O O . LEU A 1 110 ? 10.060 0.219 3.076 1.00 92.06 110 LEU A O 1
ATOM 843 N N . LEU A 1 111 ? 10.330 -0.607 1.004 1.00 91.62 111 LEU A N 1
ATOM 844 C CA . LEU A 1 111 ? 10.133 -2.011 1.370 1.00 91.62 111 LEU A CA 1
ATOM 845 C C . LEU A 1 111 ? 11.162 -2.485 2.409 1.00 91.62 111 LEU A C 1
ATOM 847 O O . LEU A 1 111 ? 10.793 -3.084 3.425 1.00 91.62 111 LEU A O 1
ATOM 851 N N . HIS A 1 112 ? 12.448 -2.189 2.199 1.00 91.94 112 HIS A N 1
ATOM 852 C CA . HIS A 1 112 ? 13.503 -2.544 3.150 1.00 91.94 112 HIS A CA 1
ATOM 853 C C . HIS A 1 112 ? 13.320 -1.840 4.497 1.00 91.94 112 HIS A C 1
ATOM 855 O O . HIS A 1 112 ? 13.388 -2.497 5.540 1.00 91.94 112 HIS A O 1
ATOM 861 N N . ALA A 1 113 ? 13.010 -0.541 4.493 1.00 90.81 113 ALA A N 1
ATOM 862 C CA . ALA A 1 113 ? 12.737 0.213 5.714 1.00 90.81 113 ALA A CA 1
ATOM 863 C C . ALA A 1 113 ? 11.564 -0.397 6.503 1.00 90.81 113 ALA A C 1
ATOM 865 O O . ALA A 1 113 ? 11.671 -0.635 7.709 1.00 90.81 113 ALA A O 1
ATOM 866 N N . ARG A 1 114 ? 10.464 -0.747 5.823 1.00 89.56 114 ARG A N 1
ATOM 867 C CA . ARG A 1 114 ? 9.290 -1.380 6.446 1.00 89.56 114 ARG A CA 1
ATOM 868 C C . ARG A 1 114 ? 9.604 -2.758 7.028 1.00 89.56 114 ARG A C 1
ATOM 870 O O . ARG A 1 114 ? 9.188 -3.050 8.151 1.00 89.56 114 ARG A O 1
ATOM 877 N N . ARG A 1 115 ? 10.403 -3.581 6.340 1.00 89.25 115 ARG A N 1
ATOM 878 C CA . ARG A 1 115 ? 10.877 -4.876 6.869 1.00 89.25 115 ARG A CA 1
ATOM 879 C C . ARG A 1 115 ? 11.740 -4.711 8.119 1.00 89.25 115 ARG A C 1
ATOM 881 O O . ARG A 1 115 ? 11.570 -5.471 9.074 1.00 89.25 115 ARG A O 1
ATOM 888 N N . LEU A 1 116 ? 12.638 -3.725 8.143 1.00 88.06 116 LEU A N 1
ATOM 889 C CA . LEU A 1 116 ? 13.469 -3.434 9.315 1.00 88.06 116 LEU A CA 1
ATOM 890 C C . LEU A 1 116 ? 12.616 -2.996 10.510 1.00 88.06 116 LEU A C 1
ATOM 892 O O . LEU A 1 116 ? 12.784 -3.533 11.604 1.00 88.06 116 LEU A O 1
ATOM 896 N N . LEU A 1 117 ? 11.638 -2.114 10.295 1.00 85.44 117 LEU A N 1
ATOM 897 C CA . LEU A 1 117 ? 10.692 -1.703 11.337 1.00 85.44 117 LEU A CA 1
ATOM 898 C C . LEU A 1 117 ? 9.863 -2.884 11.865 1.00 85.44 117 LEU A C 1
ATOM 900 O O . LEU A 1 117 ? 9.709 -3.040 13.078 1.00 85.44 117 LEU A O 1
ATOM 904 N N . ALA A 1 118 ? 9.373 -3.756 10.980 1.00 81.25 118 ALA A N 1
ATOM 905 C CA . ALA A 1 118 ? 8.622 -4.950 11.367 1.00 81.25 118 ALA A CA 1
ATOM 906 C C . ALA A 1 118 ? 9.475 -5.947 12.178 1.00 81.25 118 ALA A C 1
ATOM 908 O O . ALA A 1 118 ? 8.977 -6.582 13.112 1.00 81.25 118 ALA A O 1
ATOM 909 N N . ARG A 1 119 ? 10.771 -6.078 11.859 1.00 79.94 119 ARG A N 1
ATOM 910 C CA . ARG A 1 119 ? 11.734 -6.852 12.665 1.00 79.94 119 ARG A CA 1
ATOM 911 C C . ARG A 1 119 ? 11.996 -6.187 14.016 1.00 79.94 119 ARG A C 1
ATOM 913 O O . ARG A 1 119 ? 11.991 -6.874 15.032 1.00 79.94 119 ARG A O 1
ATOM 920 N N . GLY A 1 120 ? 12.153 -4.864 14.044 1.00 76.31 120 GLY A N 1
ATOM 921 C CA . GLY A 1 120 ? 12.338 -4.086 15.270 1.00 76.31 120 GLY A CA 1
ATOM 922 C C . GLY A 1 120 ? 11.185 -4.264 16.258 1.00 76.31 120 GLY A C 1
ATOM 923 O O . GLY A 1 120 ? 11.423 -4.564 17.424 1.00 76.31 120 GLY A O 1
ATOM 924 N N . ARG A 1 121 ? 9.931 -4.194 15.786 1.00 71.06 121 ARG A N 1
ATOM 925 C CA . ARG A 1 121 ? 8.741 -4.436 16.624 1.00 71.06 121 ARG A CA 1
ATOM 926 C C . ARG A 1 121 ? 8.699 -5.853 17.204 1.00 71.06 121 ARG A C 1
ATOM 928 O O . ARG A 1 121 ? 8.366 -6.010 18.373 1.00 71.06 121 ARG A O 1
ATOM 935 N N . ARG A 1 122 ? 9.094 -6.872 16.429 1.00 65.88 122 ARG A N 1
ATOM 936 C CA . ARG A 1 122 ? 9.218 -8.259 16.926 1.00 65.88 122 ARG A CA 1
ATOM 937 C C . ARG A 1 122 ? 10.334 -8.413 17.965 1.00 65.88 122 ARG A C 1
ATOM 939 O O . ARG A 1 122 ? 10.165 -9.125 18.949 1.00 65.88 122 ARG A O 1
ATOM 946 N N . SER A 1 123 ? 11.454 -7.718 17.784 1.00 65.12 123 SER A N 1
ATOM 947 C CA . SER A 1 123 ? 12.605 -7.770 18.696 1.00 65.12 123 SER A CA 1
ATOM 948 C C . SER A 1 123 ? 12.447 -6.900 19.953 1.00 65.12 123 SER A C 1
ATOM 950 O O . SER A 1 123 ? 13.111 -7.157 20.963 1.00 65.12 123 SER A O 1
ATOM 952 N N . GLY A 1 124 ? 11.556 -5.902 19.921 1.00 54.75 124 GLY A N 1
ATOM 953 C CA . GLY A 1 124 ? 11.326 -4.924 20.991 1.00 54.75 124 GLY A CA 1
ATOM 954 C C . GLY A 1 124 ? 10.796 -5.511 22.302 1.00 54.75 124 GLY A C 1
ATOM 955 O O . GLY A 1 124 ? 11.015 -4.927 23.358 1.00 54.75 124 GLY A O 1
ATOM 956 N N . PHE A 1 125 ? 10.208 -6.711 22.274 1.00 49.94 125 PHE A N 1
ATOM 957 C CA . PHE A 1 125 ? 9.795 -7.443 23.483 1.00 49.94 125 PHE A CA 1
ATOM 958 C C . PHE A 1 125 ? 10.860 -8.429 24.004 1.00 49.94 125 PHE A C 1
ATOM 960 O O . PHE A 1 125 ? 10.605 -9.241 24.891 1.00 49.94 125 PHE A O 1
ATOM 967 N N . GLY A 1 126 ? 12.071 -8.396 23.439 1.00 52.78 126 GLY A N 1
ATOM 968 C CA . GLY A 1 126 ? 13.154 -9.309 23.795 1.00 52.78 126 GLY A CA 1
ATOM 969 C C . GLY A 1 126 ? 14.265 -8.657 24.608 1.00 52.78 126 GLY A C 1
ATOM 970 O O . GLY A 1 126 ? 14.712 -9.233 25.594 1.00 52.78 126 GLY A O 1
ATOM 971 N N . TRP A 1 127 ? 14.747 -7.478 24.212 1.00 57.66 127 TRP A N 1
ATOM 972 C CA . TRP A 1 127 ? 15.951 -6.898 24.821 1.00 57.66 127 TRP A CA 1
ATOM 973 C C . TRP A 1 127 ? 15.719 -6.286 26.216 1.00 57.66 127 TRP A C 1
ATOM 975 O O . TRP A 1 127 ? 16.440 -6.690 27.133 1.00 57.66 127 TRP A O 1
ATOM 985 N N . PRO A 1 128 ? 14.672 -5.466 26.456 1.00 63.22 128 PRO A N 1
ATOM 986 C CA . PRO A 1 128 ? 14.379 -4.958 27.801 1.00 63.22 128 PRO A CA 1
ATOM 987 C C . PRO A 1 128 ? 14.036 -6.096 28.774 1.00 63.22 128 PRO A C 1
ATOM 989 O O . PRO A 1 128 ? 14.548 -6.157 29.889 1.00 63.22 128 PRO A O 1
ATOM 992 N N . GLY A 1 129 ? 13.240 -7.072 28.318 1.00 59.81 129 GLY A N 1
ATOM 993 C CA . GLY A 1 129 ? 12.873 -8.248 29.112 1.00 59.81 129 GLY A CA 1
ATOM 994 C C . GLY A 1 129 ? 14.051 -9.185 29.414 1.00 59.81 129 GLY A C 1
ATOM 995 O O . GLY A 1 129 ? 14.105 -9.774 30.493 1.00 59.81 129 GLY A O 1
ATOM 996 N N . ARG A 1 130 ? 15.024 -9.322 28.499 1.00 62.38 130 ARG A N 1
ATOM 997 C CA . ARG A 1 130 ? 16.269 -10.078 28.742 1.00 62.38 130 ARG A CA 1
ATOM 998 C C . ARG A 1 130 ? 17.201 -9.350 29.710 1.00 62.38 130 ARG A C 1
ATOM 1000 O O . ARG A 1 130 ? 17.758 -10.005 30.588 1.00 62.38 130 ARG A O 1
ATOM 1007 N N . ALA A 1 131 ? 17.334 -8.029 29.588 1.00 68.81 131 ALA A N 1
ATOM 1008 C CA . ALA A 1 131 ? 18.115 -7.218 30.520 1.00 68.81 131 ALA A CA 1
ATOM 1009 C C . ALA A 1 131 ? 17.528 -7.278 31.941 1.00 68.81 131 ALA A C 1
ATOM 1011 O O . ALA A 1 131 ? 18.260 -7.548 32.890 1.00 68.81 131 ALA A O 1
ATOM 1012 N N . TRP A 1 132 ? 16.201 -7.162 32.080 1.00 69.56 132 TRP A N 1
ATOM 1013 C CA . TRP A 1 132 ? 15.519 -7.265 33.375 1.00 69.56 132 TRP A CA 1
ATOM 1014 C C . TRP A 1 132 ? 15.606 -8.661 34.012 1.00 69.56 132 TRP A C 1
ATOM 1016 O O . TRP A 1 132 ? 15.801 -8.795 35.221 1.00 69.56 132 TRP A O 1
ATOM 1026 N N . ARG A 1 133 ? 15.507 -9.734 33.214 1.00 66.06 133 ARG A N 1
ATOM 1027 C CA . ARG A 1 133 ? 15.703 -11.105 33.721 1.00 66.06 133 ARG A CA 1
ATOM 1028 C C . ARG A 1 133 ? 17.132 -11.337 34.218 1.00 66.06 133 ARG A C 1
ATOM 1030 O O . ARG A 1 133 ? 17.309 -11.968 35.258 1.00 66.06 133 ARG A O 1
ATOM 1037 N N . ARG A 1 134 ? 18.139 -10.799 33.519 1.00 69.31 134 ARG A N 1
ATOM 1038 C CA . ARG A 1 134 ? 19.547 -10.878 33.940 1.00 69.31 134 ARG A CA 1
ATOM 1039 C C . ARG A 1 134 ? 19.819 -10.089 35.221 1.00 69.31 134 ARG A C 1
ATOM 1041 O O . ARG A 1 134 ? 20.489 -10.613 36.105 1.00 69.31 134 ARG A O 1
ATOM 1048 N N . SER A 1 135 ? 19.260 -8.887 35.365 1.00 72.50 135 SER A N 1
ATOM 1049 C CA . SER A 1 135 ? 19.414 -8.105 36.597 1.00 72.50 135 SER A CA 1
ATOM 1050 C C . SER A 1 135 ? 18.713 -8.756 37.794 1.00 72.50 135 SER A C 1
ATOM 1052 O O . SER A 1 135 ? 19.307 -8.834 38.866 1.00 72.50 135 SER A O 1
ATOM 1054 N N . LYS A 1 136 ? 17.518 -9.344 37.620 1.00 71.62 136 LYS A N 1
ATOM 1055 C CA . LYS A 1 136 ? 16.869 -10.141 38.682 1.00 71.62 136 LYS A CA 1
ATOM 1056 C C . LYS A 1 136 ? 17.681 -11.373 39.101 1.00 71.62 136 LYS A C 1
ATOM 1058 O O . LYS A 1 136 ? 17.701 -11.699 40.286 1.00 71.62 136 LYS A O 1
ATOM 1063 N N . ALA A 1 137 ? 18.333 -12.059 38.161 1.00 70.62 137 ALA A N 1
ATOM 1064 C CA . ALA A 1 137 ? 19.178 -13.214 38.475 1.00 70.62 137 ALA A CA 1
ATOM 1065 C C . ALA A 1 137 ? 20.414 -12.812 39.300 1.00 70.62 137 ALA A C 1
ATOM 1067 O O . ALA A 1 137 ? 20.726 -13.472 40.290 1.00 70.62 137 ALA A O 1
ATOM 1068 N N . LEU A 1 138 ? 21.056 -11.691 38.953 1.00 74.38 138 LEU A N 1
ATOM 1069 C CA . LEU A 1 138 ? 22.180 -11.140 39.715 1.00 74.38 138 LEU A CA 1
ATOM 1070 C C . LEU A 1 138 ? 21.762 -10.740 41.134 1.00 74.38 138 LEU A C 1
ATOM 1072 O O . LEU A 1 138 ? 22.385 -11.187 42.093 1.00 74.38 138 LEU A O 1
ATOM 1076 N N . VAL A 1 139 ? 20.660 -10.001 41.291 1.00 72.19 139 VAL A N 1
ATOM 1077 C CA . VAL A 1 139 ? 20.153 -9.593 42.616 1.00 72.19 139 VAL A CA 1
ATOM 1078 C C . VAL A 1 139 ? 19.810 -10.802 43.495 1.00 72.19 139 VAL A C 1
ATOM 1080 O O . VAL A 1 139 ? 20.158 -10.821 44.673 1.00 72.19 139 VAL A O 1
ATOM 1083 N N . ARG A 1 140 ? 19.200 -11.856 42.932 1.00 69.44 140 ARG A N 1
ATOM 1084 C CA . ARG A 1 140 ? 18.935 -13.107 43.669 1.00 69.44 140 ARG A CA 1
ATOM 1085 C C . ARG A 1 140 ? 20.212 -13.833 44.087 1.00 69.44 140 ARG A C 1
ATOM 1087 O O . ARG A 1 140 ? 20.269 -14.338 45.201 1.00 69.44 140 ARG A O 1
ATOM 1094 N N . SER A 1 141 ? 21.228 -13.867 43.226 1.00 66.44 141 SER A N 1
ATOM 1095 C CA . SER A 1 141 ? 22.515 -14.499 43.551 1.00 66.44 141 SER A CA 1
ATOM 1096 C C . SER A 1 141 ? 23.299 -13.742 44.628 1.00 66.44 141 SER A C 1
ATOM 1098 O O . SER A 1 141 ? 24.029 -14.356 45.400 1.00 66.44 141 SER A O 1
ATOM 1100 N N . VAL A 1 142 ? 23.118 -12.420 44.706 1.00 69.00 142 VAL A N 1
ATOM 1101 C CA . VAL A 1 142 ? 23.706 -11.588 45.759 1.00 69.00 142 VAL A CA 1
ATOM 1102 C C . VAL A 1 142 ? 22.955 -11.804 47.071 1.00 69.00 142 VAL A C 1
ATOM 1104 O O . VAL A 1 142 ? 23.594 -12.089 48.071 1.00 69.00 142 VAL A O 1
ATOM 1107 N N . HIS A 1 143 ? 21.619 -11.791 47.081 1.00 59.47 143 HIS A N 1
ATOM 1108 C CA . HIS A 1 143 ? 20.863 -12.063 48.310 1.00 59.47 143 HIS A CA 1
ATOM 1109 C C . HIS A 1 143 ? 21.090 -13.474 48.873 1.00 59.47 143 HIS A C 1
ATOM 1111 O O . HIS A 1 143 ? 21.185 -13.625 50.083 1.00 59.47 143 HIS A O 1
ATOM 1117 N N . ALA A 1 144 ? 21.246 -14.491 48.020 1.00 59.00 144 ALA A N 1
ATOM 1118 C CA . ALA A 1 144 ? 21.537 -15.861 48.453 1.00 59.00 144 ALA A CA 1
ATOM 1119 C C . ALA A 1 144 ? 22.969 -16.065 48.991 1.00 59.00 144 ALA A C 1
ATOM 1121 O O . ALA A 1 144 ? 23.271 -17.130 49.511 1.00 59.00 144 ALA A O 1
ATOM 1122 N N . ARG A 1 145 ? 23.865 -15.081 48.832 1.00 56.84 145 ARG A N 1
ATOM 1123 C CA . ARG A 1 145 ? 25.233 -15.106 49.382 1.00 56.84 145 ARG A CA 1
ATOM 1124 C C . ARG A 1 145 ? 25.359 -14.392 50.732 1.00 56.84 145 ARG A C 1
ATOM 1126 O O . ARG A 1 145 ? 26.420 -14.467 51.338 1.00 56.84 145 ARG A O 1
ATOM 1133 N N . TRP A 1 146 ? 24.317 -13.680 51.158 1.00 53.34 146 TRP A N 1
ATOM 1134 C CA . TRP A 1 146 ? 24.290 -12.856 52.374 1.00 53.34 146 TRP A CA 1
ATOM 1135 C C . TRP A 1 146 ? 23.193 -13.289 53.368 1.00 53.34 146 TRP A C 1
ATOM 1137 O O . TRP A 1 146 ? 22.928 -12.568 54.327 1.00 53.34 146 TRP A O 1
ATOM 1147 N N . ALA A 1 147 ? 22.560 -14.441 53.132 1.00 50.09 147 ALA A N 1
ATOM 1148 C CA . ALA A 1 147 ? 21.651 -15.138 54.044 1.00 50.09 147 ALA A CA 1
ATOM 1149 C C . ALA A 1 147 ? 22.251 -16.508 54.372 1.00 50.09 147 ALA A C 1
ATOM 1151 O O . ALA A 1 147 ? 22.084 -16.952 55.526 1.00 50.09 147 ALA A O 1
#

pLDDT: mean 80.81, std 17.33, range [43.22, 97.31]

Radius of gyration: 26.16 Å; chains: 1; bounding box: 70×25×91 Å